Protein AF-A0A9Q1E283-F1 (afdb_monomer)

Solvent-accessible surface area (backbone atoms only — not comparable to full-atom values): 5279 Å² total; per-residue (Å²): 139,82,92,75,77,62,66,66,60,54,51,52,53,54,50,53,52,53,57,58,59,66,66,66,77,66,94,65,94,60,93,69,82,69,54,41,77,31,71,68,72,78,97,68,93,73,89,68,78,89,66,84,85,74,79,79,91,71,87,49,73,39,73,41,91,47,72,84,57,78,80,80,88,134

Foldseek 3Di:
DDPPPPPVVVVVVVVVVVVVVVVVPDPDPPVDLFFDKEQDDPDDDDPDPVPPDDDDPGPDIDTDPDSPDDYDDD

Radius of gyration: 26.27 Å; Cα contacts (8 Å, |Δi|>4): 41; chains: 1; bounding box: 39×29×80 Å

InterPro domains:
  IPR015013 Transforming growth factor beta receptor 2 ectodomain [PF08917] (36-74)
  IPR045860 Snake toxin-like superfamily [G3DSA:2.10.60.10] (26-74)
  IPR045860 Snake toxin-like superfamily [SSF57302] (30-74)

Mean predicted aligned error: 14.78 Å

Sequence (74 aa):
MEPRSFPVFWWGTIFFVYFVHLDHADGTFNFFKIRNLCKFCEVQTSTCEDTGTCFSKCGITSICDQLDEVCVSI

pLDDT: mean 75.95, std 17.16, range [42.53, 95.44]

Secondary structure (DSSP, 8-state):
----SSHHHHHHHHHHHHHHHHHTTS----SS-PPPEE-----------SSS---------EE-SSTT------

Organism: Conger conger (NCBI:txid82655)

Structure (mmCIF, N/CA/C/O backbone):
data_AF-A0A9Q1E283-F1
#
_entry.id   AF-A0A9Q1E283-F1
#
loop_
_atom_site.group_PDB
_atom_site.id
_atom_site.type_symbol
_atom_site.label_atom_id
_atom_site.label_alt_id
_atom_site.label_comp_id
_atom_site.label_asym_id
_atom_site.label_entity_id
_atom_site.label_seq_id
_atom_site.pdbx_PDB_ins_code
_atom_site.Cartn_x
_atom_site.Cartn_y
_atom_site.Cartn_z
_atom_site.occupancy
_atom_site.B_iso_or_equiv
_atom_site.auth_seq_id
_atom_site.auth_comp_id
_atom_site.auth_asym_id
_atom_site.auth_atom_id
_atom_site.pdbx_PDB_model_num
ATOM 1 N N . MET A 1 1 ? -29.062 -20.093 57.996 1.00 42.53 1 MET A N 1
ATOM 2 C CA . MET A 1 1 ? -28.466 -20.435 56.688 1.00 42.53 1 MET A CA 1
ATOM 3 C C . MET A 1 1 ? -29.422 -19.991 55.595 1.00 42.53 1 MET A C 1
ATOM 5 O O . MET A 1 1 ? -30.502 -20.556 55.505 1.00 42.53 1 MET A O 1
ATOM 9 N N . GLU A 1 2 ? -29.054 -18.993 54.794 1.00 48.66 2 GLU A N 1
ATOM 10 C CA . GLU A 1 2 ? -29.840 -18.555 53.633 1.00 48.66 2 GLU A CA 1
ATOM 11 C C . GLU A 1 2 ? -29.069 -18.935 52.353 1.00 48.66 2 GLU A C 1
ATOM 13 O O . GLU A 1 2 ? -28.038 -18.328 52.066 1.00 48.66 2 GLU A O 1
ATOM 18 N N . PRO A 1 3 ? -29.487 -19.970 51.596 1.00 49.94 3 PRO A N 1
ATOM 19 C CA . PRO A 1 3 ? -28.674 -20.560 50.528 1.00 49.94 3 PRO A CA 1
ATOM 20 C C . PRO A 1 3 ? -29.007 -20.005 49.130 1.00 49.94 3 PRO A C 1
ATOM 22 O O . PRO A 1 3 ? -28.942 -20.737 48.146 1.00 49.94 3 PRO A O 1
ATOM 25 N N . ARG A 1 4 ? -29.428 -18.736 49.009 1.00 52.38 4 ARG A N 1
ATOM 26 C CA . ARG A 1 4 ? -29.967 -18.194 47.740 1.00 52.38 4 ARG A CA 1
ATOM 27 C C . ARG A 1 4 ? -29.122 -17.137 47.026 1.00 52.38 4 ARG A C 1
ATOM 29 O O . ARG A 1 4 ? -29.487 -16.757 45.920 1.00 52.38 4 ARG A O 1
ATOM 36 N N . SER A 1 5 ? -27.971 -16.738 47.566 1.00 52.56 5 SER A N 1
ATOM 37 C CA . SER A 1 5 ? -27.083 -15.755 46.909 1.00 52.56 5 SER A CA 1
ATOM 38 C C . SER A 1 5 ? -26.061 -16.341 45.922 1.00 52.56 5 SER A C 1
ATOM 40 O O . SER A 1 5 ? -25.259 -15.595 45.373 1.00 52.56 5 SER A O 1
ATOM 42 N N . PHE A 1 6 ? -26.070 -17.653 45.663 1.00 50.72 6 PHE A N 1
ATOM 43 C CA . PHE A 1 6 ? -25.102 -18.293 44.756 1.00 50.72 6 PHE A CA 1
ATOM 44 C C . PHE A 1 6 ? -25.428 -18.255 43.239 1.00 50.72 6 PHE A C 1
ATOM 46 O O . PHE A 1 6 ? -24.484 -18.133 42.460 1.00 50.72 6 PHE A O 1
ATOM 53 N N . PRO A 1 7 ? -26.689 -18.322 42.753 1.00 52.97 7 PRO A N 1
ATOM 54 C CA . PRO A 1 7 ? -26.945 -18.485 41.314 1.00 52.97 7 PRO A CA 1
ATOM 55 C C . PRO A 1 7 ? -26.879 -17.176 40.510 1.00 52.97 7 PRO A C 1
ATOM 57 O O . PRO A 1 7 ? -26.613 -17.210 39.311 1.00 52.97 7 PRO A O 1
ATOM 60 N N . VAL A 1 8 ? -27.085 -16.018 41.149 1.00 55.03 8 VAL A N 1
ATOM 61 C CA . VAL A 1 8 ? -27.047 -14.709 40.466 1.00 55.03 8 VAL A CA 1
ATOM 62 C C . VAL A 1 8 ? -25.613 -14.318 40.101 1.00 55.03 8 VAL A C 1
ATOM 64 O O . VAL A 1 8 ? -25.368 -13.791 39.018 1.00 55.03 8 VAL A O 1
ATOM 67 N N . PHE A 1 9 ? -24.649 -14.646 40.965 1.00 53.03 9 PHE A N 1
ATOM 68 C CA . PHE A 1 9 ? -23.236 -14.366 40.710 1.00 53.03 9 PHE A CA 1
ATOM 69 C C . PHE A 1 9 ? -22.650 -15.231 39.590 1.00 53.03 9 PHE A C 1
ATOM 71 O O . PHE A 1 9 ? -21.826 -14.750 38.818 1.00 53.03 9 PHE A O 1
ATOM 78 N N . TRP A 1 10 ? -23.099 -16.481 39.457 1.00 57.88 10 TRP A N 1
ATOM 79 C CA . TRP A 1 10 ? -22.581 -17.397 38.437 1.00 57.88 10 TRP A CA 1
ATOM 80 C C . TRP A 1 10 ? -23.076 -17.043 37.029 1.00 57.88 10 TRP A C 1
ATOM 82 O O . TRP A 1 10 ? -22.343 -17.166 36.052 1.00 57.88 10 TRP A O 1
ATOM 92 N N . TRP A 1 11 ? -24.307 -16.542 36.905 1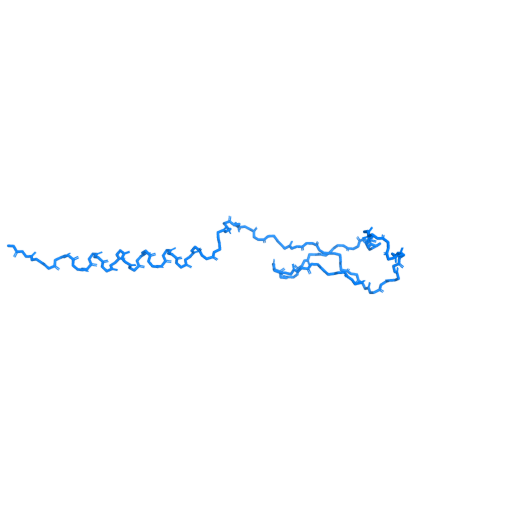.00 60.31 11 TRP A N 1
ATOM 93 C CA . TRP A 1 11 ? -24.835 -16.164 35.595 1.00 60.31 11 TRP A CA 1
ATOM 94 C C . TRP A 1 11 ? -24.158 -14.907 35.040 1.00 60.31 11 TRP A C 1
ATOM 96 O O . TRP A 1 11 ? -23.869 -14.839 33.847 1.00 60.31 11 TRP A O 1
ATOM 106 N N . GLY A 1 12 ? -23.841 -13.944 35.912 1.00 67.19 12 GLY A N 1
ATOM 107 C CA . GLY A 1 12 ? -23.116 -12.733 35.531 1.00 67.19 12 GLY A CA 1
ATOM 108 C C . GLY A 1 12 ? -21.723 -13.035 34.977 1.00 67.19 12 GLY A C 1
ATOM 109 O O . GLY A 1 12 ? -21.358 -12.506 33.932 1.00 67.19 12 GLY A O 1
ATOM 110 N N . THR A 1 13 ? -20.965 -13.933 35.615 1.00 66.31 13 THR A N 1
ATOM 111 C CA . THR A 1 13 ? -19.619 -14.300 35.143 1.00 66.31 13 THR A CA 1
ATOM 112 C C . THR A 1 13 ? -19.654 -15.080 33.830 1.00 66.31 13 THR A C 1
ATOM 114 O O . THR A 1 13 ? -18.824 -14.829 32.961 1.00 66.31 13 THR A O 1
ATOM 117 N N . ILE A 1 14 ? -20.641 -15.961 33.634 1.00 70.00 14 ILE A N 1
ATOM 118 C CA . ILE A 1 14 ? -20.829 -16.692 32.370 1.00 70.00 14 ILE A CA 1
ATOM 119 C C . ILE A 1 14 ? -21.181 -15.734 31.225 1.00 70.00 14 ILE A C 1
ATOM 121 O O . ILE A 1 14 ? -20.599 -15.840 30.146 1.00 70.00 14 ILE A O 1
ATOM 125 N N . PHE A 1 15 ? -22.081 -14.771 31.454 1.00 64.44 15 PHE A N 1
ATOM 126 C CA . PHE A 1 15 ? -22.409 -13.756 30.449 1.00 64.44 15 PHE A CA 1
ATOM 127 C C . PHE A 1 15 ? -21.200 -12.882 30.110 1.00 64.44 15 PHE A C 1
ATOM 129 O O . PHE A 1 15 ? -20.904 -12.693 28.933 1.00 64.44 15 PHE A O 1
ATOM 136 N N . PHE A 1 16 ? -20.465 -12.395 31.113 1.00 65.19 16 PHE A N 1
ATOM 137 C CA . PHE A 1 16 ? -19.275 -11.572 30.884 1.00 65.19 16 PHE A CA 1
ATOM 138 C C . PHE A 1 16 ? -18.191 -12.315 30.094 1.00 65.19 16 PHE A C 1
ATOM 140 O O . PHE A 1 16 ? -17.617 -11.743 29.172 1.00 65.19 16 PHE A O 1
ATOM 147 N N . VAL A 1 17 ? -17.940 -13.592 30.398 1.00 66.81 17 VAL A N 1
ATOM 148 C CA . VAL A 1 17 ? -16.956 -14.400 29.660 1.00 66.81 17 VAL A CA 1
ATOM 149 C C . VAL A 1 17 ? -17.411 -14.655 28.222 1.00 66.81 17 VAL A C 1
ATOM 151 O O . VAL A 1 17 ? -16.593 -14.549 27.315 1.00 66.81 17 VAL A O 1
ATOM 154 N N . TYR A 1 18 ? -18.700 -14.922 27.983 1.00 68.50 18 TYR A N 1
ATOM 155 C CA . TYR A 1 18 ? -19.235 -15.115 26.630 1.00 68.50 18 TYR A CA 1
ATOM 156 C C . TYR A 1 18 ? -19.125 -13.847 25.766 1.00 68.50 18 TYR A C 1
ATOM 158 O O . TYR A 1 18 ? -18.690 -13.925 24.619 1.00 68.50 18 TYR A O 1
ATOM 166 N N . PHE A 1 19 ? -19.440 -12.674 26.329 1.00 63.62 19 PHE A N 1
ATOM 167 C CA . PHE A 1 19 ? -19.275 -11.389 25.639 1.00 63.62 19 PHE A CA 1
ATOM 168 C C . PHE A 1 19 ? -17.802 -11.069 25.341 1.00 63.62 19 PHE A C 1
ATOM 170 O O . PHE A 1 19 ? -17.491 -10.648 24.233 1.00 63.62 19 PHE A O 1
ATOM 177 N N . VAL A 1 20 ? -16.885 -11.324 26.283 1.00 61.03 20 VAL A N 1
ATOM 178 C CA . VAL A 1 20 ? -15.437 -11.115 26.076 1.00 61.03 20 VAL A CA 1
ATOM 179 C C . VAL A 1 20 ? -14.856 -12.086 25.039 1.00 61.03 20 VAL A C 1
ATOM 181 O O . VAL A 1 20 ? -13.931 -11.730 24.317 1.00 61.03 20 VAL A O 1
ATOM 184 N N . HIS A 1 21 ? -15.390 -13.305 24.923 1.00 57.62 21 HIS A N 1
ATOM 185 C CA . HIS A 1 21 ? -14.930 -14.266 23.915 1.00 57.62 21 HIS A CA 1
ATOM 186 C C . HIS A 1 21 ? -15.385 -13.915 22.491 1.00 57.62 21 HIS A C 1
ATOM 188 O O . HIS A 1 21 ? -14.682 -14.238 21.539 1.00 57.62 21 HIS A O 1
ATOM 194 N N . LEU A 1 22 ? -16.525 -13.233 22.347 1.00 56.06 22 LEU A N 1
ATOM 195 C CA . LEU A 1 22 ? -17.037 -12.766 21.054 1.00 56.06 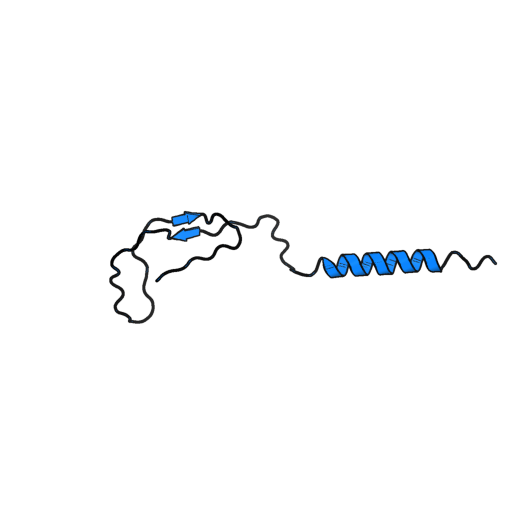22 LEU A CA 1
ATOM 196 C C . LEU A 1 22 ? -16.261 -11.569 20.482 1.00 56.06 22 LEU A C 1
ATOM 198 O O . LEU A 1 22 ? -16.295 -11.367 19.274 1.00 56.06 22 LEU A O 1
ATOM 202 N N . ASP A 1 23 ? -15.547 -10.812 21.320 1.00 49.78 23 ASP A N 1
ATOM 203 C CA . ASP A 1 23 ? -14.722 -9.668 20.896 1.00 49.78 23 ASP A CA 1
ATOM 204 C C . ASP A 1 23 ? -13.331 -10.096 20.381 1.00 49.78 23 ASP A C 1
ATOM 206 O O . ASP A 1 23 ? -12.679 -9.378 19.631 1.00 49.78 23 ASP A O 1
ATOM 210 N N . HIS A 1 24 ? -12.880 -11.317 20.698 1.00 48.22 24 HIS A N 1
ATOM 211 C CA . HIS A 1 24 ? -11.596 -11.859 20.225 1.00 48.22 24 HIS A CA 1
ATOM 212 C C . HIS A 1 24 ? -11.700 -12.498 18.825 1.00 48.22 24 HIS A C 1
ATOM 214 O O . HIS A 1 24 ? -11.004 -13.471 18.526 1.00 48.22 24 HIS A O 1
ATOM 220 N N . ALA A 1 25 ? -12.581 -11.984 17.965 1.00 52.09 25 ALA A N 1
ATOM 221 C CA . ALA A 1 25 ? -12.714 -12.441 16.585 1.00 52.09 25 ALA A CA 1
ATOM 222 C C . ALA A 1 25 ? -11.825 -11.688 15.586 1.00 52.09 25 ALA A C 1
ATOM 224 O O . ALA A 1 25 ? -11.871 -12.026 14.418 1.00 52.09 25 ALA A O 1
ATOM 225 N N . ASP A 1 26 ? -10.950 -10.770 16.000 1.00 53.78 26 ASP A N 1
ATOM 226 C CA . ASP A 1 26 ? -9.866 -10.280 15.142 1.00 53.78 26 ASP A CA 1
ATOM 227 C C . ASP A 1 26 ? -8.829 -9.538 15.989 1.00 53.78 26 ASP A C 1
ATOM 229 O O . ASP A 1 26 ? -8.891 -8.339 16.238 1.00 53.78 26 ASP A O 1
ATOM 233 N N . GLY A 1 27 ? -7.848 -10.298 16.482 1.00 55.19 27 GLY A N 1
ATOM 234 C CA . GLY A 1 27 ? -6.714 -9.803 17.260 1.00 55.19 27 GLY A CA 1
ATOM 235 C C . GLY A 1 27 ? -5.805 -8.877 16.452 1.00 55.19 27 GLY A C 1
ATOM 236 O O . GLY A 1 27 ? -4.700 -9.248 16.064 1.00 55.19 27 GLY A O 1
ATOM 237 N N . THR A 1 28 ? -6.248 -7.653 16.195 1.00 54.84 28 THR A N 1
ATOM 238 C CA . THR A 1 28 ? -5.423 -6.568 15.678 1.00 54.84 28 THR A CA 1
ATOM 239 C C . THR A 1 28 ? -5.915 -5.255 16.277 1.00 54.84 28 THR A C 1
ATOM 241 O O . THR A 1 28 ? -6.711 -4.523 15.699 1.00 54.84 28 THR A O 1
ATOM 244 N N . PHE A 1 29 ? -5.392 -4.941 17.461 1.00 52.38 29 PHE A N 1
ATOM 245 C CA . PHE A 1 29 ? -5.521 -3.650 18.139 1.00 52.38 29 PHE A CA 1
ATOM 246 C C . PHE A 1 29 ? -4.724 -2.561 17.376 1.00 52.38 29 PHE A C 1
ATOM 248 O O . PHE A 1 29 ? -3.775 -1.973 17.887 1.00 52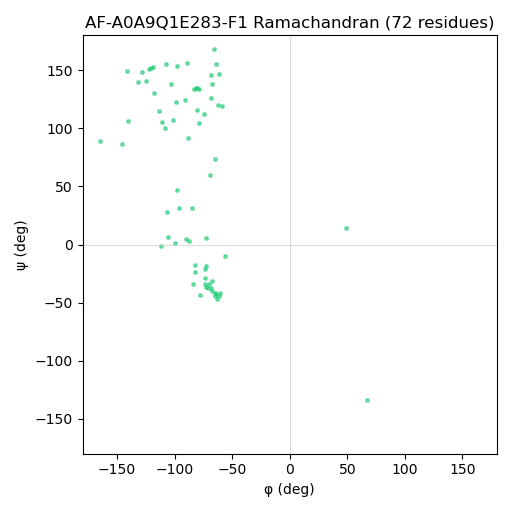.38 29 PHE A O 1
ATOM 255 N N . ASN A 1 30 ? -5.064 -2.310 16.107 1.00 58.59 30 ASN A N 1
ATOM 256 C CA . ASN A 1 30 ? -4.559 -1.173 15.339 1.00 58.59 30 ASN A CA 1
ATOM 257 C C . ASN A 1 30 ? -5.494 0.010 15.594 1.00 58.59 30 ASN A C 1
ATOM 259 O O . ASN A 1 30 ? -6.482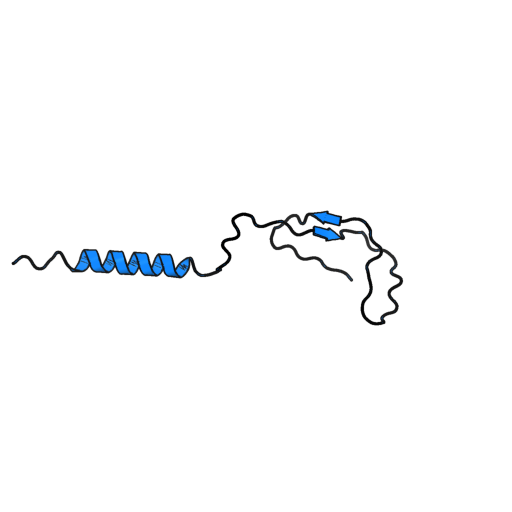 0.202 14.891 1.00 58.59 30 ASN A O 1
ATOM 263 N N . PHE A 1 31 ? -5.168 0.825 16.597 1.00 58.50 31 PHE A N 1
ATOM 264 C CA . PHE A 1 31 ? -5.902 2.053 16.931 1.00 58.50 31 PHE A CA 1
ATOM 265 C C . PHE A 1 31 ? -6.024 3.057 15.764 1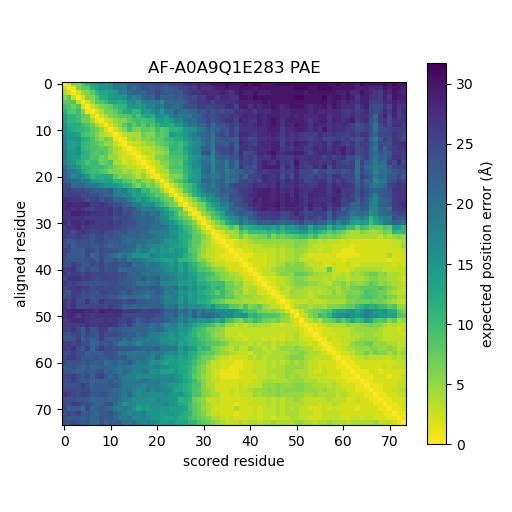.00 58.50 31 PHE A C 1
ATOM 267 O O . PHE A 1 31 ? -6.803 4.001 15.858 1.00 58.50 31 PHE A O 1
ATOM 274 N N . PHE A 1 32 ? -5.308 2.845 14.655 1.00 69.62 32 PHE A N 1
ATOM 275 C CA . PHE A 1 32 ? -5.481 3.567 13.400 1.00 69.62 32 PHE A CA 1
ATOM 276 C C . PHE A 1 32 ? -5.328 2.599 12.224 1.00 69.62 32 PHE A C 1
ATOM 278 O O . PHE A 1 32 ? -4.219 2.181 11.893 1.00 69.62 32 PHE A O 1
ATOM 285 N N . LYS A 1 33 ? -6.437 2.245 11.571 1.00 74.88 33 LYS A N 1
ATOM 286 C CA . LYS A 1 33 ? -6.391 1.551 10.280 1.00 74.88 33 LYS A CA 1
ATOM 287 C C . LYS A 1 33 ? -5.995 2.588 9.223 1.00 74.88 33 LYS A C 1
ATOM 289 O O . LYS A 1 33 ? -6.721 3.554 8.994 1.00 74.88 33 LYS A O 1
ATOM 294 N N . ILE A 1 34 ? -4.805 2.440 8.648 1.00 85.81 34 ILE A N 1
ATOM 295 C CA . ILE A 1 34 ? -4.304 3.334 7.598 1.00 85.81 34 ILE A CA 1
ATOM 296 C C . ILE A 1 34 ? -4.882 2.859 6.264 1.00 85.81 34 ILE A C 1
ATOM 298 O O . ILE A 1 34 ? -4.878 1.664 5.976 1.00 85.81 34 ILE A O 1
ATOM 302 N N . ARG A 1 35 ? -5.395 3.793 5.457 1.00 92.19 35 ARG A N 1
ATOM 303 C CA . ARG A 1 35 ? -5.859 3.500 4.094 1.00 92.19 35 ARG A CA 1
ATOM 304 C C . ARG A 1 35 ? -4.667 3.125 3.214 1.00 92.19 35 ARG A C 1
ATOM 306 O O . ARG A 1 35 ? -3.622 3.774 3.281 1.00 92.19 35 ARG A O 1
ATOM 313 N N . ASN A 1 36 ? -4.841 2.113 2.373 1.00 93.12 36 ASN A N 1
ATOM 314 C CA . ASN A 1 36 ? -3.810 1.694 1.431 1.00 93.12 36 ASN A CA 1
ATOM 315 C C . ASN A 1 36 ? -3.506 2.794 0.402 1.00 93.12 36 ASN A C 1
ATOM 317 O O . ASN A 1 36 ? -4.331 3.665 0.125 1.00 93.12 36 ASN A O 1
ATOM 321 N N . LEU A 1 37 ? -2.298 2.750 -0.157 1.00 95.00 37 LEU A N 1
ATOM 322 C CA . LEU A 1 37 ? -1.864 3.619 -1.247 1.00 95.00 37 LEU A CA 1
ATOM 323 C C . LEU A 1 37 ? -1.644 2.755 -2.488 1.00 95.00 37 LEU A C 1
ATOM 325 O O . LEU A 1 37 ? -0.748 1.913 -2.507 1.00 95.00 37 LEU A O 1
ATOM 329 N N . CYS A 1 38 ? -2.450 2.972 -3.524 1.00 95.44 38 CYS A N 1
ATOM 330 C CA . CYS A 1 38 ? -2.410 2.209 -4.767 1.00 95.44 38 CYS A CA 1
ATOM 331 C C . CYS A 1 38 ? -2.088 3.110 -5.956 1.00 95.44 38 CYS A C 1
ATOM 333 O O . CYS A 1 38 ? -2.405 4.299 -5.970 1.00 95.44 38 CYS A O 1
ATOM 335 N N . LYS A 1 39 ? -1.491 2.536 -7.002 1.00 94.00 39 LYS A N 1
ATOM 336 C CA . LYS A 1 39 ? -1.328 3.245 -8.272 1.00 94.00 39 LYS A CA 1
ATOM 337 C C . LYS A 1 39 ? -2.644 3.222 -9.045 1.00 94.00 39 LYS A C 1
ATOM 339 O O . LYS A 1 39 ? -3.001 2.188 -9.599 1.00 94.00 39 LYS A O 1
ATOM 344 N N . PHE A 1 40 ? -3.353 4.348 -9.062 1.00 93.31 40 PHE A N 1
ATOM 345 C CA . PHE A 1 40 ? -4.609 4.513 -9.796 1.00 93.31 40 PHE A CA 1
ATOM 346 C C . PHE A 1 40 ? -4.346 5.265 -11.092 1.00 93.31 40 PHE A C 1
ATOM 348 O O . PHE A 1 40 ? -4.043 6.458 -11.086 1.00 93.31 40 PHE A O 1
ATOM 355 N N . CYS A 1 41 ? -4.405 4.537 -12.199 1.00 90.38 41 CYS A N 1
ATOM 356 C CA . CYS A 1 41 ? -4.053 5.039 -13.515 1.00 90.38 41 CYS A CA 1
ATOM 357 C C . CYS A 1 41 ? -5.027 4.455 -14.527 1.00 90.38 41 CYS A C 1
ATOM 359 O O . CYS A 1 41 ? -5.502 3.333 -14.354 1.00 90.38 41 CYS A O 1
ATOM 361 N N . GLU A 1 42 ? -5.307 5.202 -15.587 1.00 89.06 42 GLU A N 1
ATOM 362 C CA . GLU A 1 42 ? -6.071 4.662 -16.706 1.00 89.06 42 GLU A CA 1
ATOM 363 C C . GLU A 1 42 ? -5.290 3.551 -17.423 1.00 89.06 42 GLU A C 1
ATOM 365 O O . GLU A 1 42 ? -4.087 3.353 -17.200 1.00 89.06 42 GLU A O 1
ATOM 370 N N . VAL A 1 43 ? -5.989 2.833 -18.305 1.00 90.25 43 VAL A N 1
ATOM 371 C CA . VAL A 1 43 ? -5.387 1.801 -19.152 1.00 90.25 43 VAL A CA 1
ATOM 372 C C . VAL A 1 43 ? -4.290 2.436 -20.005 1.00 90.25 43 VAL A C 1
ATOM 374 O O . VAL A 1 43 ? -4.541 3.334 -20.804 1.00 90.25 43 VAL A O 1
ATOM 377 N N . GLN A 1 44 ? -3.063 1.956 -19.830 1.00 88.31 44 GLN A N 1
ATOM 378 C CA . GLN A 1 44 ? -1.885 2.419 -20.555 1.00 88.31 44 GLN A CA 1
ATOM 379 C C . GLN A 1 44 ? -1.156 1.231 -21.170 1.00 88.31 44 GLN A C 1
ATOM 381 O O . GLN A 1 44 ? -1.131 0.138 -20.605 1.00 88.31 44 GLN A O 1
ATOM 386 N N . THR A 1 45 ? -0.516 1.454 -22.316 1.00 88.00 45 THR A N 1
ATOM 387 C CA . THR A 1 45 ? 0.333 0.445 -22.955 1.00 88.00 45 THR A CA 1
ATOM 388 C C . THR A 1 45 ? 1.510 0.104 -22.043 1.00 88.00 45 THR A C 1
ATOM 390 O O . THR A 1 45 ? 2.313 0.981 -21.704 1.00 88.00 45 THR A O 1
ATOM 393 N N . SER A 1 46 ? 1.629 -1.164 -21.651 1.00 87.69 46 SER A N 1
ATOM 394 C CA . SER A 1 46 ? 2.760 -1.654 -20.869 1.00 87.69 46 SER A CA 1
ATOM 395 C C . SER A 1 46 ? 3.881 -2.132 -21.800 1.00 87.69 46 SER A C 1
ATOM 397 O O . SER A 1 46 ? 3.655 -2.475 -22.958 1.00 87.69 46 SER A O 1
ATOM 399 N N . THR A 1 47 ? 5.116 -2.137 -21.300 1.00 88.44 47 THR A N 1
ATOM 400 C CA . THR A 1 47 ? 6.253 -2.800 -21.967 1.00 88.44 47 THR A CA 1
ATOM 401 C C . THR A 1 47 ? 6.628 -4.081 -21.227 1.00 88.44 47 THR A C 1
ATOM 403 O O . THR A 1 47 ? 7.805 -4.420 -21.152 1.00 88.44 47 THR A O 1
ATOM 406 N N . CYS A 1 48 ? 5.658 -4.704 -20.554 1.00 88.50 48 CYS A N 1
ATOM 407 C CA . CYS A 1 48 ? 5.880 -5.957 -19.851 1.00 88.50 48 CYS A CA 1
ATOM 408 C C . CYS A 1 48 ? 5.827 -7.091 -20.875 1.00 88.50 48 CYS A C 1
ATOM 410 O O . CYS A 1 48 ? 4.794 -7.303 -21.501 1.00 88.50 48 CYS A O 1
ATOM 412 N N . GLU A 1 49 ? 6.947 -7.782 -21.070 1.00 86.06 49 GLU A N 1
ATOM 413 C CA . GLU A 1 49 ? 7.116 -8.807 -22.108 1.00 86.06 49 GLU A CA 1
ATOM 414 C C . GLU A 1 49 ? 6.909 -10.224 -21.542 1.00 86.06 49 GLU A C 1
ATOM 416 O O . GLU A 1 49 ? 7.750 -11.097 -21.734 1.00 86.06 49 GLU A O 1
ATOM 421 N N . ASP A 1 50 ? 5.836 -10.424 -20.763 1.00 79.00 50 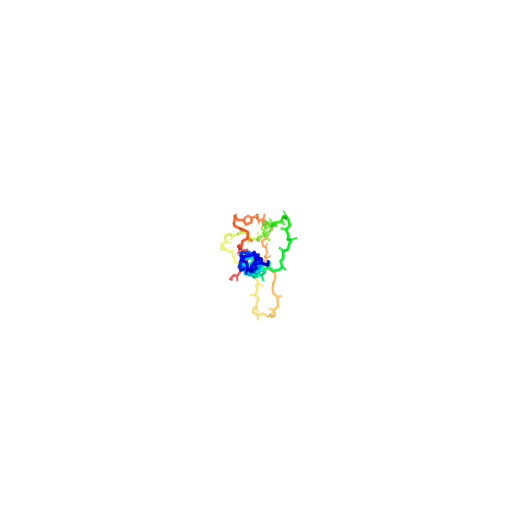ASP A N 1
ATOM 422 C CA . ASP A 1 50 ? 5.434 -11.696 -20.109 1.00 79.00 50 ASP A CA 1
ATOM 423 C C . ASP A 1 50 ? 6.554 -12.431 -19.330 1.00 79.00 50 ASP A C 1
ATOM 425 O O . ASP A 1 50 ? 6.452 -13.597 -18.960 1.00 79.00 50 ASP A O 1
ATOM 429 N N . THR A 1 51 ? 7.666 -11.752 -19.059 1.00 82.50 51 THR A N 1
ATOM 430 C CA . THR A 1 51 ? 8.881 -12.352 -18.517 1.00 82.50 51 THR A CA 1
ATOM 431 C C . THR A 1 51 ? 9.057 -11.921 -17.071 1.00 82.50 51 THR A C 1
ATOM 433 O O . THR A 1 51 ? 9.535 -10.832 -16.762 1.00 82.50 51 THR A O 1
ATOM 436 N N . GLY A 1 52 ? 8.678 -12.811 -16.156 1.00 85.62 52 GLY A N 1
ATOM 437 C CA . GLY A 1 52 ? 8.910 -12.639 -14.724 1.00 85.62 52 GLY A CA 1
ATOM 438 C C . GLY A 1 52 ? 8.109 -11.488 -14.110 1.00 85.62 52 GLY A C 1
ATOM 439 O O . GLY A 1 52 ? 6.902 -11.379 -14.304 1.00 85.62 52 GLY A O 1
ATOM 440 N N . THR A 1 53 ? 8.779 -10.658 -13.309 1.00 89.50 53 THR A N 1
ATOM 441 C CA . THR A 1 53 ? 8.145 -9.566 -12.560 1.00 89.50 53 THR A CA 1
ATOM 442 C C . THR A 1 53 ? 8.332 -8.240 -13.287 1.00 89.50 53 THR A C 1
ATOM 444 O O . THR A 1 53 ? 9.459 -7.787 -13.490 1.00 89.50 53 THR A 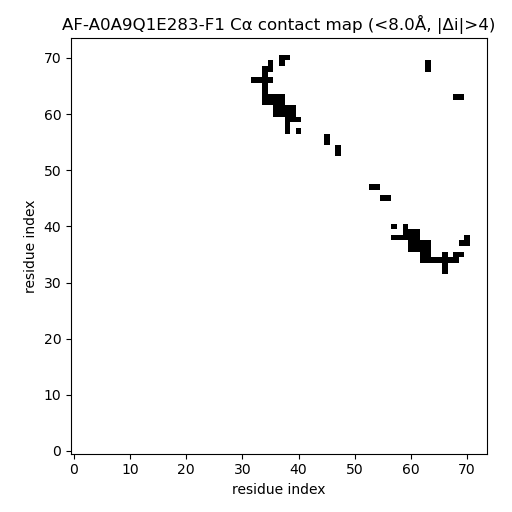O 1
ATOM 447 N N . CYS A 1 54 ? 7.226 -7.576 -13.612 1.00 90.00 54 CYS A N 1
ATOM 448 C CA . CYS A 1 54 ? 7.222 -6.261 -14.243 1.00 90.00 54 CYS A CA 1
ATOM 449 C C . CYS A 1 54 ? 6.797 -5.156 -13.273 1.00 90.00 54 CYS A C 1
ATOM 451 O O . CYS A 1 54 ? 6.035 -5.378 -12.335 1.00 90.00 54 CYS A O 1
ATOM 453 N N . PHE A 1 55 ? 7.233 -3.927 -13.556 1.00 89.88 55 PHE A N 1
ATOM 454 C CA . PHE A 1 55 ? 6.765 -2.731 -12.860 1.00 89.88 55 PHE A CA 1
ATOM 455 C C . PHE A 1 55 ? 5.776 -1.953 -13.723 1.00 89.88 55 PHE A C 1
ATOM 457 O O . PHE A 1 55 ? 6.012 -1.719 -14.911 1.00 89.88 55 PHE A O 1
ATOM 464 N N . SER A 1 56 ? 4.700 -1.469 -13.104 1.00 89.50 56 SER A N 1
ATOM 465 C CA . SER A 1 56 ? 3.821 -0.500 -13.749 1.00 89.50 56 SER A CA 1
ATOM 466 C C . SER A 1 56 ? 4.551 0.837 -13.910 1.00 89.50 56 SER A C 1
ATOM 468 O O . SER A 1 56 ? 5.049 1.421 -12.942 1.00 89.50 56 SER A O 1
ATOM 470 N N . LYS A 1 57 ? 4.587 1.350 -15.146 1.00 89.19 57 LYS A N 1
ATOM 471 C CA . LYS A 1 57 ? 5.216 2.640 -15.492 1.00 89.19 57 LYS A CA 1
ATOM 472 C C . LYS A 1 57 ? 4.425 3.865 -15.020 1.00 89.19 57 LYS A C 1
ATOM 474 O O . LYS A 1 57 ? 4.800 4.992 -15.320 1.00 89.19 57 LYS A O 1
ATOM 479 N N . CYS A 1 58 ? 3.348 3.666 -14.268 1.00 89.00 58 CYS A N 1
ATOM 480 C CA . CYS A 1 58 ? 2.574 4.769 -13.733 1.00 89.00 58 CYS A CA 1
ATOM 481 C C . CYS A 1 58 ? 3.242 5.398 -12.500 1.00 89.00 58 CYS A C 1
ATOM 483 O O . CYS A 1 58 ? 3.680 4.685 -11.593 1.00 89.00 58 CYS A O 1
ATOM 485 N N . GLY A 1 59 ? 3.301 6.732 -12.468 1.00 91.00 59 GLY A N 1
ATOM 486 C CA . GLY A 1 59 ? 3.839 7.523 -11.354 1.00 91.00 59 GLY A CA 1
ATOM 487 C C . GLY A 1 59 ? 2.782 8.114 -10.414 1.00 91.00 59 GLY A C 1
ATOM 488 O O . GLY A 1 59 ? 3.144 8.825 -9.483 1.00 91.00 59 GLY A O 1
ATOM 489 N N . ILE A 1 60 ? 1.494 7.854 -10.658 1.00 91.56 60 ILE A N 1
ATOM 490 C CA . ILE A 1 60 ? 0.384 8.380 -9.857 1.00 91.56 60 ILE A CA 1
ATOM 491 C C . ILE A 1 60 ? 0.076 7.377 -8.750 1.00 91.56 60 ILE A C 1
ATOM 493 O O . ILE A 1 60 ? -0.206 6.213 -9.030 1.00 91.56 60 ILE A O 1
ATOM 497 N N . THR A 1 61 ? 0.105 7.841 -7.506 1.00 94.88 61 THR A N 1
ATOM 498 C CA . THR A 1 61 ? -0.304 7.068 -6.331 1.00 94.88 61 THR A CA 1
ATOM 499 C C . THR A 1 61 ? -1.486 7.777 -5.688 1.00 94.88 61 THR A C 1
ATOM 501 O O . THR A 1 61 ? -1.423 8.981 -5.448 1.00 94.88 61 THR A O 1
ATOM 504 N N . SER A 1 62 ? -2.551 7.035 -5.407 1.00 94.44 62 SER A N 1
ATOM 505 C CA . SER A 1 62 ? -3.760 7.521 -4.750 1.00 94.44 62 SER A CA 1
ATOM 506 C C . SER A 1 62 ? -4.010 6.749 -3.462 1.00 94.44 62 SER A C 1
ATOM 508 O O . SER A 1 62 ? -3.626 5.587 -3.331 1.00 94.44 62 SER A O 1
ATOM 510 N N . ILE A 1 63 ? -4.669 7.406 -2.515 1.00 94.94 63 ILE A N 1
ATOM 511 C CA . ILE A 1 63 ? -5.144 6.782 -1.282 1.00 94.94 63 ILE A CA 1
ATOM 512 C C . ILE A 1 63 ? -6.452 6.050 -1.607 1.00 94.94 63 ILE A C 1
ATOM 514 O O . ILE A 1 63 ? -7.308 6.608 -2.293 1.00 94.94 63 ILE A O 1
ATOM 518 N N . CYS A 1 64 ? -6.592 4.818 -1.129 1.00 95.12 64 CYS A N 1
ATOM 519 C CA . CYS A 1 64 ? -7.817 4.029 -1.221 1.00 95.12 64 CYS A CA 1
ATOM 520 C C . CYS A 1 64 ? -8.986 4.707 -0.497 1.00 95.12 64 CYS A C 1
ATOM 522 O O . CYS A 1 64 ? -8.797 5.368 0.531 1.00 95.12 64 CYS A O 1
ATOM 524 N N . ASP A 1 65 ? -10.203 4.538 -1.006 1.00 93.56 65 ASP A N 1
ATOM 525 C CA . ASP A 1 65 ? -11.376 5.142 -0.377 1.00 93.56 65 ASP A CA 1
ATOM 526 C C . ASP A 1 65 ? -11.810 4.344 0.859 1.00 93.56 65 ASP A C 1
ATOM 528 O O . ASP A 1 65 ? -12.043 4.903 1.935 1.00 93.56 65 ASP A O 1
ATOM 532 N N . GLN A 1 66 ? -11.816 3.018 0.743 1.00 92.00 66 GLN A N 1
ATOM 533 C CA . GLN A 1 66 ? -12.090 2.117 1.855 1.00 92.00 66 GLN A CA 1
ATOM 534 C C . GLN A 1 66 ? -10.810 1.564 2.484 1.00 92.00 66 GLN A C 1
ATOM 536 O O . GLN A 1 66 ? -9.761 1.422 1.859 1.00 92.00 66 GLN A O 1
ATOM 541 N N . LEU A 1 67 ? -10.908 1.213 3.765 1.00 90.62 67 LEU A N 1
ATOM 542 C CA . LEU A 1 67 ? -9.789 0.663 4.533 1.00 90.62 67 LEU A CA 1
ATOM 543 C C . LEU A 1 67 ? -9.434 -0.778 4.141 1.00 90.62 67 LEU A C 1
ATOM 545 O O . LEU A 1 67 ? -8.345 -1.242 4.463 1.00 90.62 67 LEU A O 1
ATOM 549 N N . ASP A 1 68 ? -10.354 -1.470 3.475 1.00 90.31 68 ASP A N 1
ATOM 550 C CA . ASP A 1 68 ? -10.230 -2.863 3.039 1.00 90.31 68 ASP A CA 1
ATOM 551 C C . ASP A 1 68 ? -9.996 -2.986 1.524 1.00 90.31 68 ASP A C 1
ATOM 553 O O . ASP A 1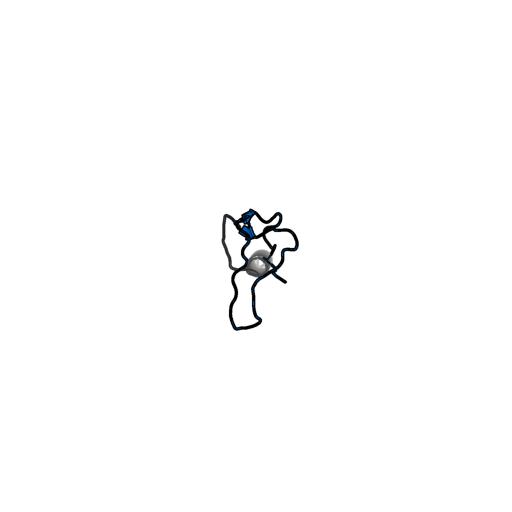 68 ? -9.992 -4.085 0.973 1.00 90.31 68 ASP A O 1
ATOM 557 N N . GLU A 1 69 ? -9.803 -1.860 0.833 1.00 94.31 69 GLU A N 1
ATOM 558 C CA . GLU A 1 69 ? -9.472 -1.849 -0.590 1.00 94.31 69 GLU A CA 1
ATOM 559 C C . GLU A 1 69 ? -8.068 -2.399 -0.855 1.00 94.31 69 GLU A C 1
ATOM 561 O O . GLU A 1 69 ? -7.121 -2.184 -0.091 1.00 94.31 69 GLU A O 1
ATOM 566 N N . VAL A 1 70 ? -7.930 -3.079 -1.994 1.00 93.12 70 VAL A N 1
ATOM 567 C CA . VAL A 1 70 ? -6.689 -3.714 -2.446 1.00 93.12 70 VAL A CA 1
ATOM 568 C C . VAL A 1 70 ? -6.270 -3.175 -3.809 1.00 93.12 70 VAL A C 1
ATOM 570 O O . VAL A 1 70 ? -7.104 -2.788 -4.628 1.00 93.12 70 VAL A O 1
ATOM 573 N N . CYS A 1 71 ? -4.965 -3.166 -4.071 1.00 93.75 71 CYS A N 1
ATOM 574 C CA . CYS A 1 71 ? -4.435 -2.744 -5.363 1.00 93.75 71 CYS A CA 1
ATOM 575 C C . CYS A 1 71 ? -4.529 -3.886 -6.382 1.00 93.75 71 CYS A C 1
ATOM 577 O O . CYS A 1 71 ? -4.125 -5.011 -6.090 1.00 93.75 71 CYS A O 1
ATOM 579 N N . VAL A 1 72 ? -4.989 -3.580 -7.595 1.00 92.56 72 VAL A N 1
ATOM 580 C CA . VAL A 1 72 ? -5.063 -4.534 -8.710 1.00 92.56 72 VAL A CA 1
ATOM 581 C C . VAL A 1 72 ? -4.318 -3.957 -9.914 1.00 92.56 72 VAL A C 1
ATOM 583 O O . VAL A 1 72 ? -4.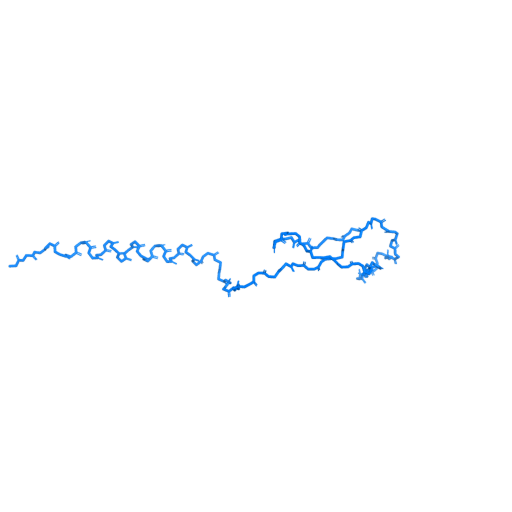402 -2.760 -10.182 1.00 92.56 72 VAL A O 1
ATOM 586 N N . SER A 1 73 ? -3.587 -4.803 -10.640 1.00 90.25 73 SER A N 1
ATOM 587 C CA . SER A 1 73 ? -2.967 -4.478 -11.930 1.00 90.25 73 SER A CA 1
ATOM 588 C C . SER A 1 73 ? -3.281 -5.574 -12.937 1.00 90.25 73 SER A C 1
ATOM 590 O O . SER A 1 73 ? -3.247 -6.750 -12.570 1.00 90.25 73 SER A O 1
ATOM 592 N N . ILE A 1 74 ? -3.565 -5.178 -14.175 1.00 87.44 74 ILE A N 1
ATOM 593 C CA . ILE A 1 74 ? -3.959 -6.051 -15.287 1.00 87.44 74 ILE A CA 1
ATOM 594 C C . ILE A 1 74 ? -3.007 -5.799 -16.453 1.00 87.44 74 ILE A C 1
ATOM 596 O O . ILE A 1 74 ? -2.623 -4.617 -16.635 1.00 87.44 74 ILE A O 1
#